Protein AF-A0A4Q2XL03-F1 (afdb_monomer)

Radius of gyration: 16.53 Å; Cα contacts (8 Å, |Δi|>4): 207; chains: 1; bounding box: 40×56×37 Å

pLDDT: mean 77.63, std 18.79, range [35.44, 95.06]

Secondary structure (DSSP, 8-state):
-PPP---------------SS-EEEEEPPPEE-TTS-EEEEEEEEETTEEEEEEEEEE-TT--EEEEEE-SPPTT--EEEEEEETTEEEEEEE-TTS-EEEEEEEEGGGPEE---

Foldseek 3Di:
DDDDPDPPPDPPQPFDDDPDQDWGWGKDDWDAAPQRKIKIKIWIDHPPFGQWIKIWIQHPVRFIWIDIDPDDDPQFDDWDWDHDHQWIWIWTAHPVRDTDDIDTGGNVNTHGDGD

Solvent-accessible surface area (backbone atoms only — not comparable to full-atom values): 7106 Å² tot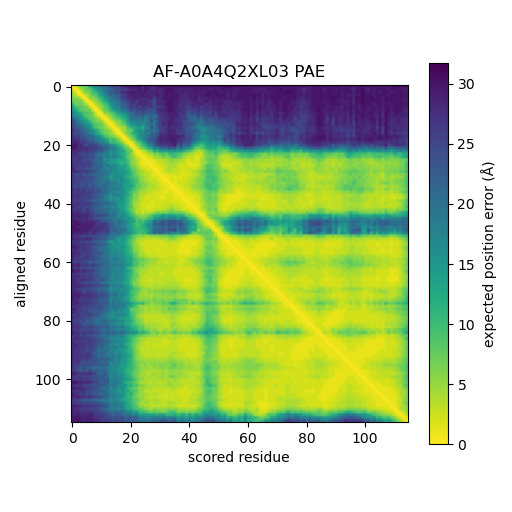al; per-residue (Å²): 138,86,79,83,83,77,81,77,79,75,80,82,81,83,74,85,83,66,89,74,77,64,64,43,78,46,74,50,83,70,47,73,31,86,82,58,26,40,36,38,39,37,37,35,40,41,90,88,50,71,82,41,39,38,40,34,38,26,45,80,89,64,54,45,24,37,35,76,53,73,88,72,66,87,72,59,69,43,72,52,78,46,65,52,80,66,24,39,38,40,37,32,15,30,85,87,70,47,79,76,49,76,47,79,46,46,55,87,69,38,47,76,47,81,135

Sequence (115 aa):
MKIPFHRLVVPSFVGLMLTGCSVTWVKHPESTARDGSRISVTTFDWLHGRDSLVIERYDKAGNRSVYPVEDLPDGFHGLTTETAGNSVILRLFDADQRRIDQRNIPFSSFVAKGR

Structure (mmCIF, N/CA/C/O backbone):
data_AF-A0A4Q2XL03-F1
#
_entry.id   AF-A0A4Q2XL03-F1
#
loop_
_atom_site.group_PDB
_atom_site.id
_atom_site.type_symbol
_atom_site.label_atom_id
_atom_site.label_alt_id
_atom_site.label_comp_id
_atom_site.label_asym_id
_atom_site.label_entity_id
_atom_site.label_seq_id
_atom_site.pdbx_PDB_ins_code
_atom_site.Cartn_x
_atom_site.Cartn_y
_atom_site.Cartn_z
_atom_site.occupancy
_atom_site.B_iso_or_equiv
_atom_site.auth_seq_id
_atom_site.auth_comp_id
_atom_site.auth_asym_id
_atom_site.auth_atom_id
_atom_site.pdbx_PDB_model_num
ATOM 1 N N . MET A 1 1 ? 8.767 47.459 -2.524 1.00 35.44 1 MET A N 1
ATOM 2 C CA . MET A 1 1 ? 9.640 46.375 -3.023 1.00 35.44 1 MET A CA 1
ATOM 3 C C . MET A 1 1 ? 9.148 45.075 -2.391 1.00 35.44 1 MET A C 1
ATOM 5 O O . MET A 1 1 ? 9.221 44.949 -1.178 1.00 35.44 1 MET A O 1
ATOM 9 N N . LYS A 1 2 ? 8.482 44.201 -3.159 1.00 35.69 2 LYS A N 1
ATOM 10 C CA . LYS A 1 2 ? 7.862 42.961 -2.656 1.00 35.69 2 LYS A CA 1
ATOM 11 C C . LYS A 1 2 ? 8.842 41.808 -2.873 1.00 35.69 2 LYS A C 1
ATOM 13 O O . LYS A 1 2 ? 9.184 41.527 -4.014 1.00 35.69 2 LYS A O 1
ATOM 18 N N . ILE A 1 3 ? 9.286 41.173 -1.793 1.00 43.19 3 ILE A N 1
ATOM 19 C CA . ILE A 1 3 ? 10.102 39.955 -1.833 1.00 43.19 3 ILE A CA 1
ATOM 20 C C . ILE A 1 3 ? 9.119 38.775 -1.861 1.00 43.19 3 ILE A C 1
ATOM 22 O O . ILE A 1 3 ? 8.347 38.633 -0.909 1.00 43.19 3 ILE A O 1
ATOM 26 N N . PRO A 1 4 ? 9.064 37.955 -2.923 1.00 49.50 4 PRO A N 1
ATOM 27 C CA . PRO A 1 4 ? 8.240 36.759 -2.901 1.00 49.50 4 PRO A CA 1
ATOM 28 C C . PRO A 1 4 ? 8.897 35.707 -1.999 1.00 49.50 4 PRO A C 1
ATOM 30 O O . PRO A 1 4 ? 9.994 35.223 -2.267 1.00 49.50 4 PRO A O 1
ATOM 33 N N . PHE A 1 5 ? 8.203 35.350 -0.918 1.00 43.03 5 PHE A N 1
ATOM 34 C CA . PHE A 1 5 ? 8.494 34.168 -0.112 1.00 43.03 5 PHE A CA 1
ATOM 35 C C . PHE A 1 5 ? 8.248 32.919 -0.971 1.00 43.03 5 PHE A C 1
ATOM 37 O O . PHE A 1 5 ? 7.128 32.414 -1.060 1.00 43.03 5 PHE A O 1
ATOM 44 N N . HIS A 1 6 ? 9.292 32.407 -1.619 1.00 41.69 6 HIS A N 1
ATOM 45 C CA . HIS A 1 6 ? 9.273 31.048 -2.139 1.00 41.69 6 HIS A CA 1
ATOM 46 C C . HIS A 1 6 ? 9.421 30.080 -0.964 1.00 41.69 6 HIS A C 1
ATOM 48 O O . HIS A 1 6 ? 10.503 29.881 -0.418 1.00 41.69 6 HIS A O 1
ATOM 54 N N . ARG A 1 7 ? 8.294 29.487 -0.558 1.00 41.66 7 ARG A N 1
ATOM 55 C CA . ARG A 1 7 ? 8.265 28.286 0.278 1.00 41.66 7 ARG A CA 1
ATOM 56 C C . ARG A 1 7 ? 8.858 27.129 -0.529 1.00 41.66 7 ARG A C 1
ATOM 58 O O . ARG A 1 7 ? 8.139 26.417 -1.220 1.00 41.66 7 ARG A O 1
ATOM 65 N N . LEU A 1 8 ? 10.175 26.967 -0.444 1.00 41.50 8 LEU A N 1
ATOM 66 C CA . LEU A 1 8 ? 10.860 25.720 -0.765 1.00 41.50 8 LEU A CA 1
ATOM 67 C C . LEU A 1 8 ? 10.439 24.685 0.283 1.00 41.50 8 LEU A C 1
ATOM 69 O O . LEU A 1 8 ? 11.022 24.588 1.360 1.00 41.50 8 LEU A O 1
ATOM 73 N N . VAL A 1 9 ? 9.370 23.947 -0.011 1.00 43.19 9 VAL A N 1
ATOM 74 C CA . VAL A 1 9 ? 9.063 22.700 0.689 1.00 43.19 9 VAL A CA 1
ATOM 75 C C . VAL A 1 9 ? 10.072 21.682 0.175 1.00 43.19 9 VAL A C 1
ATOM 77 O O . VAL A 1 9 ? 9.874 21.072 -0.869 1.00 43.19 9 VAL A O 1
ATOM 80 N N . VAL A 1 10 ? 11.201 21.572 0.867 1.00 44.75 10 VAL A N 1
ATOM 81 C CA . VAL A 1 10 ? 12.148 20.471 0.686 1.00 44.75 10 VAL A CA 1
ATOM 82 C C . VAL A 1 10 ? 11.504 19.238 1.328 1.00 44.75 10 VAL A C 1
ATOM 84 O O . VAL A 1 10 ? 11.297 19.255 2.543 1.00 44.75 10 VAL A O 1
ATOM 87 N N . PRO A 1 11 ? 11.145 18.175 0.587 1.00 43.25 11 PRO A N 1
ATOM 88 C CA . PRO A 1 11 ? 10.836 16.911 1.228 1.00 43.25 11 PRO A CA 1
ATOM 89 C C . PRO A 1 11 ? 12.149 16.321 1.750 1.00 43.25 11 PRO A C 1
ATOM 91 O O . PRO A 1 11 ? 13.014 15.901 0.982 1.00 43.25 11 PRO A O 1
ATOM 94 N N . SER A 1 12 ? 12.310 16.328 3.072 1.00 44.47 12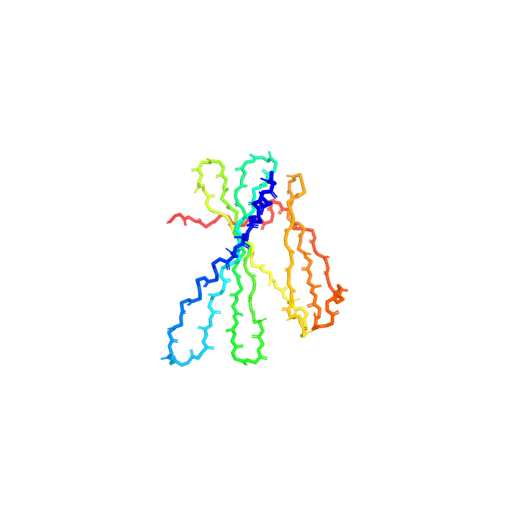 SER A N 1
ATOM 95 C CA . SER A 1 12 ? 13.399 15.644 3.764 1.00 44.47 12 SER A CA 1
ATOM 96 C C . SER A 1 12 ? 13.273 14.134 3.542 1.00 44.47 12 SER A C 1
ATOM 98 O O . SER A 1 12 ? 12.537 13.449 4.249 1.00 44.47 12 SER A O 1
ATOM 100 N N . PHE A 1 13 ? 13.984 13.616 2.542 1.00 45.62 13 PHE A N 1
ATOM 101 C CA . PHE A 1 13 ? 14.252 12.190 2.383 1.00 45.62 13 PHE A CA 1
ATOM 102 C C . PHE A 1 13 ? 15.160 11.741 3.536 1.00 45.62 13 PHE A C 1
ATOM 104 O O . PHE A 1 13 ? 16.365 11.981 3.517 1.00 45.62 13 PHE A O 1
ATOM 111 N N . VAL A 1 14 ? 14.594 11.103 4.561 1.00 49.22 14 VAL A N 1
ATOM 112 C CA . VAL A 1 14 ? 15.382 10.400 5.583 1.00 49.22 14 VAL A CA 1
ATOM 113 C C . VAL A 1 14 ? 15.515 8.947 5.136 1.00 49.22 14 VAL A C 1
ATOM 115 O O . VAL A 1 14 ? 14.715 8.091 5.500 1.00 49.22 14 VAL A O 1
ATOM 118 N N . GLY A 1 15 ? 16.504 8.689 4.280 1.00 48.97 15 GLY A N 1
ATOM 119 C CA . GLY A 1 15 ? 16.948 7.338 3.950 1.00 48.97 15 GLY A CA 1
ATOM 120 C C . GLY A 1 15 ? 17.967 6.874 4.985 1.00 48.97 15 GLY A C 1
ATOM 121 O O . GLY A 1 15 ? 19.061 7.429 5.065 1.00 48.97 15 GLY A O 1
ATOM 122 N N . LEU A 1 16 ? 17.615 5.880 5.799 1.00 48.22 16 LEU A N 1
ATOM 123 C CA . LEU A 1 16 ? 18.544 5.264 6.743 1.00 48.22 16 LEU A CA 1
ATOM 124 C C . LEU A 1 16 ? 19.418 4.261 5.970 1.00 48.22 16 LEU A C 1
ATOM 126 O O . LEU A 1 16 ? 18.984 3.148 5.688 1.00 48.22 16 LEU A O 1
ATOM 130 N N . MET A 1 17 ? 20.627 4.664 5.572 1.00 41.78 17 MET A N 1
ATOM 131 C CA . MET A 1 17 ? 21.564 3.774 4.878 1.00 41.78 17 MET A CA 1
ATOM 132 C C . MET A 1 17 ? 22.376 2.955 5.884 1.00 41.78 17 MET A C 1
ATOM 134 O O . MET A 1 17 ? 23.317 3.460 6.492 1.00 41.78 17 MET A O 1
ATOM 138 N N . LEU A 1 18 ? 22.027 1.677 6.040 1.00 49.53 18 LEU A N 1
ATOM 139 C CA . LEU A 1 18 ? 22.902 0.671 6.640 1.00 49.53 18 LEU A CA 1
ATOM 140 C C . LEU A 1 18 ? 23.607 -0.072 5.501 1.00 49.53 18 LEU A C 1
ATOM 142 O O . LEU A 1 18 ? 23.007 -0.861 4.776 1.00 49.53 18 LEU A O 1
ATOM 146 N N . THR A 1 19 ? 24.884 0.239 5.297 1.00 48.06 19 THR A N 1
ATOM 147 C CA . THR A 1 19 ? 25.728 -0.386 4.276 1.00 48.06 19 THR A CA 1
ATOM 148 C C . THR A 1 19 ? 26.176 -1.774 4.727 1.00 48.06 19 THR A C 1
ATOM 150 O O . THR A 1 19 ? 26.995 -1.895 5.637 1.00 48.06 19 THR A O 1
ATOM 153 N N . GLY A 1 20 ? 25.666 -2.807 4.058 1.00 48.28 20 GLY A N 1
ATOM 154 C CA . GLY A 1 20 ? 26.113 -4.195 4.186 1.00 48.28 20 GLY A CA 1
ATOM 155 C C . GLY A 1 20 ? 24.968 -5.163 3.896 1.00 48.28 20 GLY A C 1
ATOM 156 O O . GLY A 1 20 ? 24.195 -5.458 4.795 1.00 48.28 20 GLY A O 1
ATOM 157 N N . CYS A 1 21 ? 24.878 -5.646 2.648 1.00 53.47 21 CYS A N 1
ATOM 158 C CA . CYS A 1 21 ? 23.724 -6.337 2.038 1.00 53.47 21 CYS A CA 1
ATOM 159 C C . CYS A 1 21 ? 22.547 -5.376 1.792 1.00 53.47 21 CYS A C 1
ATOM 161 O O . CYS A 1 21 ? 21.687 -5.218 2.650 1.00 53.47 21 CYS A O 1
ATOM 163 N N . SER A 1 22 ? 22.546 -4.677 0.647 1.00 58.03 22 SER A N 1
ATOM 164 C CA . SER A 1 22 ? 21.692 -3.501 0.401 1.00 58.03 22 SER A CA 1
ATOM 165 C C . SER A 1 22 ? 20.217 -3.866 0.229 1.00 58.03 22 SER A C 1
ATOM 167 O O . SER A 1 22 ? 19.685 -4.002 -0.872 1.00 58.03 22 SER A O 1
ATOM 169 N N . VAL A 1 23 ? 19.575 -4.038 1.370 1.00 62.38 23 VAL A N 1
ATOM 170 C CA . VAL A 1 23 ? 18.142 -4.133 1.555 1.00 62.38 23 VAL A CA 1
ATOM 171 C C . VAL A 1 23 ? 17.713 -2.809 2.162 1.00 62.38 23 VAL A C 1
ATOM 173 O O . VAL A 1 23 ? 18.159 -2.462 3.257 1.00 62.38 23 VAL A O 1
ATOM 176 N N . THR A 1 24 ? 16.873 -2.055 1.458 1.00 72.12 24 THR A N 1
ATOM 177 C CA . THR A 1 24 ? 16.379 -0.773 1.968 1.00 72.12 24 THR A CA 1
ATOM 178 C C . THR A 1 24 ? 14.873 -0.830 2.129 1.00 72.12 24 THR A C 1
ATOM 180 O O . THR A 1 24 ? 14.134 -1.045 1.172 1.00 72.12 24 THR A O 1
ATOM 183 N N . TRP A 1 25 ? 14.414 -0.602 3.355 1.00 75.19 25 TRP A N 1
ATOM 184 C CA . TRP A 1 25 ? 13.012 -0.314 3.620 1.00 75.19 25 TRP A CA 1
ATOM 185 C C . TRP A 1 25 ? 12.787 1.181 3.425 1.00 75.19 25 TRP A C 1
ATOM 187 O O . TRP A 1 25 ? 13.381 2.000 4.128 1.00 75.19 25 TRP A O 1
ATOM 197 N N . VAL A 1 26 ? 11.930 1.543 2.475 1.00 81.00 26 VAL A N 1
ATOM 198 C CA . VAL A 1 26 ? 11.570 2.935 2.202 1.00 81.00 26 VAL A CA 1
ATOM 199 C C . VAL A 1 26 ? 10.151 3.171 2.696 1.00 81.00 26 VAL A C 1
ATOM 201 O O . VAL A 1 26 ? 9.193 2.606 2.168 1.00 81.00 26 VAL A O 1
ATOM 204 N N . LYS A 1 27 ? 10.010 4.017 3.720 1.00 83.75 27 LYS A N 1
ATOM 205 C CA . LYS A 1 27 ? 8.706 4.487 4.191 1.00 83.75 27 LYS A CA 1
ATOM 206 C C . LYS A 1 27 ? 8.327 5.756 3.433 1.00 83.75 27 LYS A C 1
ATOM 208 O O . LYS A 1 27 ? 9.038 6.758 3.489 1.00 83.75 27 LYS A O 1
ATOM 213 N N . HIS A 1 28 ? 7.201 5.708 2.737 1.00 82.94 28 HIS A N 1
ATOM 214 C CA . HIS A 1 28 ? 6.658 6.837 1.985 1.00 82.94 28 HIS A CA 1
ATOM 215 C C . HIS A 1 28 ? 5.886 7.787 2.917 1.00 82.94 28 HIS A C 1
ATOM 217 O O . HIS A 1 28 ? 5.467 7.369 4.003 1.00 82.94 28 HIS A O 1
ATOM 223 N N . PRO A 1 29 ? 5.682 9.060 2.525 1.00 81.75 29 PRO A N 1
ATOM 224 C CA . PRO A 1 29 ? 4.901 10.009 3.310 1.00 81.75 29 PRO A CA 1
ATOM 225 C C . PRO A 1 29 ? 3.516 9.462 3.669 1.00 81.75 29 PRO A C 1
ATOM 227 O O . PRO A 1 29 ? 2.818 8.894 2.828 1.00 81.75 29 PRO A O 1
ATOM 230 N N . GLU A 1 30 ? 3.120 9.645 4.927 1.00 88.06 30 GLU A N 1
ATOM 231 C CA . GLU A 1 30 ? 1.803 9.218 5.394 1.00 88.06 30 GLU A CA 1
ATOM 232 C C . GLU A 1 30 ? 0.702 10.077 4.756 1.00 88.06 30 GLU A C 1
ATOM 234 O O . GLU A 1 30 ? 0.865 11.282 4.553 1.00 88.06 30 GLU A O 1
ATOM 239 N N . SER A 1 31 ? -0.446 9.463 4.483 1.00 87.31 31 SER A N 1
ATOM 240 C CA . SER A 1 31 ? -1.661 10.168 4.068 1.00 87.31 31 SER A CA 1
ATOM 241 C C . SER A 1 31 ? -2.781 9.945 5.078 1.00 87.31 31 SER A C 1
ATOM 243 O O . SER A 1 31 ? -2.827 8.923 5.762 1.00 87.31 31 SER A O 1
ATOM 245 N N . THR A 1 32 ? -3.696 10.905 5.191 1.00 89.06 32 THR A N 1
ATOM 246 C CA . THR A 1 32 ? -4.841 10.815 6.106 1.00 89.06 32 THR A CA 1
ATOM 247 C C . THR A 1 32 ? -6.108 10.558 5.302 1.00 89.06 32 THR A C 1
ATOM 249 O O . THR A 1 32 ? -6.422 11.297 4.370 1.00 89.06 32 THR A O 1
ATOM 252 N N . ALA A 1 33 ? -6.839 9.504 5.649 1.00 87.12 33 ALA A N 1
ATOM 253 C CA . ALA A 1 33 ? -8.133 9.187 5.063 1.00 87.12 33 ALA A CA 1
ATOM 254 C C . ALA A 1 33 ? -9.247 10.089 5.615 1.00 87.12 33 ALA A C 1
ATOM 256 O O . ALA A 1 33 ? -9.124 10.692 6.683 1.00 87.12 33 ALA A O 1
ATOM 257 N N . ARG A 1 34 ? -10.383 10.149 4.907 1.00 84.88 34 ARG A N 1
ATOM 258 C CA . ARG A 1 34 ? -11.557 10.944 5.327 1.00 84.88 34 ARG A CA 1
ATOM 259 C C . ARG A 1 34 ? -12.117 10.523 6.684 1.00 84.88 34 ARG A C 1
ATOM 261 O O . ARG A 1 34 ? -12.662 11.350 7.407 1.00 84.88 34 ARG A O 1
ATOM 268 N N . ASP A 1 35 ? -11.976 9.249 7.035 1.00 83.88 35 ASP A N 1
ATOM 269 C CA . ASP A 1 35 ? -12.386 8.711 8.331 1.00 83.88 35 ASP A CA 1
ATOM 270 C C . ASP A 1 35 ? -11.415 9.072 9.470 1.00 83.88 35 ASP A C 1
ATOM 272 O O . ASP A 1 35 ? -11.690 8.731 10.620 1.00 83.88 35 ASP A O 1
ATOM 276 N N . GLY A 1 36 ? -10.317 9.780 9.178 1.00 85.94 36 GLY A N 1
ATOM 277 C CA . GLY A 1 36 ? -9.256 10.167 10.107 1.00 85.94 36 GLY A CA 1
ATOM 278 C C . GLY A 1 36 ? -8.208 9.083 10.365 1.00 85.94 36 GLY A C 1
ATOM 279 O O . GLY A 1 36 ? -7.348 9.283 11.220 1.00 85.94 36 GLY A O 1
ATOM 280 N N . SER A 1 37 ? -8.264 7.947 9.663 1.00 88.38 37 SER A N 1
ATOM 281 C CA . SER A 1 37 ? -7.196 6.947 9.711 1.00 88.38 37 SER A CA 1
ATOM 282 C C . SER A 1 37 ? -5.944 7.435 8.977 1.00 88.38 37 SER A C 1
ATOM 284 O O . SER A 1 37 ? -6.030 8.188 8.005 1.00 88.38 37 SER A O 1
ATOM 286 N N . ARG A 1 38 ? -4.767 7.021 9.452 1.00 92.44 38 ARG A N 1
ATOM 287 C CA . ARG A 1 38 ? -3.481 7.300 8.799 1.00 92.44 38 ARG A CA 1
ATOM 288 C C . ARG A 1 38 ? -3.055 6.095 7.980 1.00 92.44 38 ARG A C 1
ATOM 290 O O . ARG A 1 38 ? -3.080 4.974 8.484 1.00 92.44 38 ARG A O 1
ATOM 297 N N . ILE A 1 39 ? -2.641 6.337 6.746 1.00 91.88 39 ILE A N 1
ATOM 298 C CA . ILE A 1 39 ? -2.129 5.336 5.820 1.00 91.88 39 ILE A CA 1
ATOM 299 C C . ILE A 1 39 ? -0.628 5.552 5.656 1.00 91.88 39 ILE A C 1
ATOM 301 O O . ILE A 1 39 ? -0.184 6.640 5.296 1.00 91.88 39 ILE A O 1
ATOM 305 N N . SER A 1 40 ? 0.138 4.502 5.919 1.00 91.88 40 SER A N 1
ATOM 306 C CA . SER A 1 40 ? 1.587 4.424 5.750 1.00 91.88 40 SER A CA 1
ATOM 307 C C . SER A 1 40 ? 1.878 3.385 4.674 1.00 91.88 40 SER A C 1
ATOM 309 O O . SER A 1 40 ? 1.252 2.329 4.650 1.00 91.88 40 SER A O 1
ATOM 311 N N . VAL A 1 41 ? 2.799 3.679 3.762 1.00 89.12 41 VAL A N 1
ATOM 312 C CA . VAL A 1 41 ? 3.233 2.722 2.738 1.00 89.12 41 VAL A CA 1
ATOM 313 C C . VAL A 1 41 ? 4.711 2.481 2.936 1.00 89.12 41 VAL A C 1
ATOM 315 O O . VAL A 1 41 ? 5.490 3.432 3.006 1.00 89.12 41 VAL A O 1
ATOM 318 N N . THR A 1 42 ? 5.094 1.214 2.999 1.00 87.88 42 THR A N 1
ATOM 319 C CA . THR A 1 42 ? 6.493 0.813 3.079 1.00 87.88 42 THR A CA 1
ATOM 320 C C . THR A 1 42 ? 6.812 -0.074 1.886 1.00 87.88 42 THR A C 1
ATOM 322 O O . THR A 1 42 ? 6.126 -1.071 1.660 1.00 87.88 42 THR A O 1
ATOM 325 N N . THR A 1 43 ? 7.838 0.287 1.119 1.00 83.75 43 THR A N 1
ATOM 326 C CA . THR A 1 43 ? 8.397 -0.569 0.068 1.00 83.75 43 THR A CA 1
ATOM 327 C C . THR A 1 43 ? 9.691 -1.212 0.531 1.00 83.75 43 THR A C 1
ATOM 329 O O . THR A 1 43 ? 10.451 -0.631 1.309 1.00 83.75 43 THR A O 1
ATOM 332 N N . PHE A 1 44 ? 9.919 -2.426 0.052 1.00 77.25 44 PHE A N 1
ATOM 333 C CA . PHE A 1 44 ? 11.154 -3.167 0.211 1.00 77.25 44 PHE A CA 1
ATOM 334 C C . PHE A 1 44 ? 11.912 -3.142 -1.113 1.00 77.25 44 PHE A C 1
ATOM 336 O O . PHE A 1 44 ? 11.491 -3.770 -2.085 1.00 77.25 44 PHE A O 1
ATOM 343 N N . ASP A 1 45 ? 13.020 -2.409 -1.139 1.00 67.62 45 ASP A N 1
ATOM 344 C CA . ASP A 1 45 ? 13.892 -2.310 -2.301 1.00 67.62 45 ASP A CA 1
ATOM 345 C C . ASP A 1 45 ? 15.106 -3.228 -2.049 1.00 67.62 45 ASP A C 1
ATOM 347 O O . ASP A 1 45 ? 16.012 -2.881 -1.278 1.00 67.62 45 ASP A O 1
ATOM 351 N N . TRP A 1 46 ? 15.120 -4.419 -2.662 1.00 54.47 46 TRP A N 1
ATOM 352 C CA . TRP A 1 46 ? 16.338 -5.226 -2.790 1.00 54.47 46 TRP A CA 1
ATOM 353 C C . TRP A 1 46 ? 17.033 -4.824 -4.096 1.00 54.47 46 TRP A C 1
ATOM 355 O O . TRP A 1 46 ? 16.377 -4.459 -5.066 1.00 54.47 46 TRP A O 1
ATOM 365 N N . LEU A 1 47 ? 18.367 -4.846 -4.114 1.00 45.34 47 LEU A N 1
ATOM 366 C CA . LEU A 1 47 ? 19.286 -4.315 -5.142 1.00 45.34 47 LEU A CA 1
ATOM 367 C C . LEU A 1 47 ? 18.907 -4.464 -6.640 1.00 45.34 47 LEU A C 1
ATOM 369 O O . LEU A 1 47 ? 19.489 -3.751 -7.456 1.00 45.34 47 LEU A O 1
ATOM 373 N N . HIS A 1 48 ? 17.978 -5.348 -7.022 1.00 47.03 48 HIS A N 1
ATOM 374 C CA . HIS A 1 48 ? 17.596 -5.626 -8.414 1.00 47.03 48 HIS A CA 1
ATOM 375 C C . HIS A 1 48 ? 16.082 -5.724 -8.684 1.00 47.03 48 HIS A C 1
ATOM 377 O O . HIS A 1 48 ? 15.694 -6.035 -9.808 1.00 47.03 48 HIS A O 1
ATOM 383 N N . GLY A 1 49 ? 15.224 -5.431 -7.705 1.00 52.22 49 GLY A N 1
ATOM 384 C CA . GLY A 1 49 ? 13.773 -5.561 -7.843 1.00 52.22 49 GLY A CA 1
ATOM 385 C C . GLY A 1 49 ? 13.059 -5.162 -6.557 1.00 52.22 49 GLY A C 1
ATOM 386 O O . GLY A 1 49 ? 13.553 -5.387 -5.452 1.00 52.22 49 GLY A O 1
ATOM 387 N N . ARG A 1 50 ? 11.913 -4.492 -6.684 1.00 61.19 50 ARG A N 1
ATOM 388 C CA . ARG A 1 50 ? 11.071 -4.180 -5.529 1.00 61.19 50 ARG A CA 1
ATOM 389 C C . ARG A 1 50 ? 10.207 -5.389 -5.204 1.00 61.19 50 ARG A C 1
ATOM 391 O O . ARG A 1 50 ? 9.152 -5.571 -5.803 1.00 61.19 50 ARG A O 1
ATOM 398 N N . ASP A 1 51 ? 10.650 -6.188 -4.246 1.00 66.00 51 ASP A N 1
ATOM 399 C CA . ASP A 1 51 ? 10.038 -7.495 -3.987 1.00 66.00 51 ASP A CA 1
ATOM 400 C C . ASP A 1 51 ? 8.824 -7.436 -3.053 1.00 66.00 51 ASP A C 1
ATOM 402 O O . ASP A 1 51 ? 8.076 -8.405 -2.938 1.00 66.00 51 ASP A O 1
ATOM 406 N N . SER A 1 52 ? 8.603 -6.320 -2.350 1.00 78.38 52 SER A N 1
ATOM 407 C CA . SER A 1 52 ? 7.451 -6.208 -1.455 1.00 78.38 52 SER A CA 1
ATOM 408 C C . SER A 1 52 ? 6.975 -4.774 -1.259 1.00 78.38 52 SER A C 1
ATOM 410 O O . SER A 1 52 ? 7.761 -3.831 -1.147 1.00 78.38 52 SER A O 1
ATOM 412 N N . LEU A 1 53 ? 5.657 -4.614 -1.172 1.00 88.38 53 LEU A N 1
ATOM 413 C CA . LEU A 1 53 ? 4.983 -3.369 -0.833 1.00 88.38 53 LEU A CA 1
ATOM 414 C C . LEU A 1 53 ? 3.937 -3.686 0.228 1.00 88.38 53 LEU A C 1
ATOM 416 O O . LEU A 1 53 ? 3.092 -4.558 0.046 1.00 88.38 53 LEU A O 1
ATOM 420 N N . VAL A 1 54 ? 3.983 -2.970 1.345 1.00 91.31 54 VAL A N 1
ATOM 421 C CA . VAL A 1 54 ? 3.030 -3.134 2.443 1.00 91.31 54 VAL A CA 1
ATOM 422 C C . VAL A 1 54 ? 2.337 -1.808 2.694 1.00 91.31 54 VAL A C 1
ATOM 424 O O . VAL A 1 54 ? 2.985 -0.773 2.861 1.00 91.31 54 VAL A O 1
ATOM 427 N N . ILE A 1 55 ? 1.008 -1.846 2.750 1.00 93.06 55 ILE A N 1
ATOM 428 C CA . ILE A 1 55 ? 0.184 -0.711 3.154 1.00 93.06 55 ILE A CA 1
ATOM 429 C C . ILE A 1 55 ? -0.274 -0.950 4.586 1.00 93.06 55 ILE A C 1
ATOM 431 O O . ILE A 1 55 ? -0.874 -1.970 4.911 1.00 93.06 55 ILE A O 1
ATOM 435 N N . GLU A 1 56 ? -0.005 0.005 5.456 1.00 94.06 56 GLU A N 1
ATOM 436 C CA . GLU A 1 56 ? -0.418 -0.007 6.848 1.00 94.06 56 GLU A CA 1
ATOM 437 C C . GLU A 1 56 ? -1.490 1.053 7.060 1.00 94.06 56 GLU A C 1
ATOM 439 O O . GLU A 1 56 ? -1.364 2.189 6.604 1.00 94.06 56 GLU A O 1
ATOM 444 N N . ARG A 1 57 ? -2.536 0.695 7.796 1.00 93.38 57 ARG A N 1
ATOM 445 C CA . ARG A 1 57 ? -3.583 1.608 8.236 1.00 93.38 57 ARG A CA 1
ATOM 446 C C . ARG A 1 57 ? -3.607 1.652 9.755 1.00 93.38 57 ARG A C 1
ATOM 448 O O . ARG A 1 57 ? -3.754 0.617 10.408 1.00 93.38 57 ARG A O 1
ATOM 455 N N . TYR A 1 58 ? -3.525 2.860 10.292 1.00 92.69 58 TYR A N 1
ATOM 456 C CA . TYR A 1 58 ? -3.726 3.169 11.700 1.00 92.69 58 TYR A CA 1
ATOM 457 C C . TYR A 1 58 ? -5.087 3.834 11.855 1.00 92.69 58 TYR A C 1
ATOM 459 O O . TYR A 1 58 ? -5.308 4.918 11.311 1.00 92.69 58 TYR A O 1
ATOM 467 N N . ASP A 1 59 ? -6.012 3.194 12.566 1.00 89.88 59 ASP A N 1
ATOM 468 C CA . ASP A 1 59 ? -7.308 3.811 12.847 1.00 89.88 59 ASP A CA 1
ATOM 469 C C . ASP A 1 59 ? -7.179 5.004 13.821 1.00 89.88 59 ASP A C 1
ATOM 471 O O . ASP A 1 59 ? -6.098 5.317 14.329 1.00 89.88 59 ASP A O 1
ATOM 475 N N . LYS A 1 60 ? -8.296 5.684 14.104 1.00 88.12 60 LYS A N 1
ATOM 476 C CA . LYS A 1 60 ? -8.342 6.814 15.050 1.00 88.12 60 LYS A CA 1
ATOM 477 C C . LYS A 1 60 ? -7.907 6.451 16.475 1.00 88.12 60 LYS A C 1
ATOM 479 O O . LYS A 1 60 ? -7.443 7.327 17.197 1.00 88.12 60 LYS A O 1
ATOM 484 N N . ALA A 1 61 ? -8.066 5.193 16.882 1.00 89.38 61 ALA A N 1
ATOM 485 C CA . ALA A 1 61 ? -7.619 4.693 18.180 1.00 89.38 61 ALA A CA 1
ATOM 486 C C . ALA A 1 61 ? -6.130 4.281 18.166 1.00 89.38 61 ALA A C 1
ATOM 488 O O . ALA A 1 61 ? -5.561 3.931 19.202 1.00 89.38 61 ALA A O 1
ATOM 489 N N . GLY A 1 62 ? -5.479 4.343 17.001 1.00 89.06 62 GLY A N 1
ATOM 490 C CA . GLY A 1 62 ? -4.094 3.944 16.798 1.00 89.06 62 GLY A CA 1
ATOM 491 C C . GLY A 1 62 ? -3.905 2.433 16.662 1.00 89.06 62 GLY A C 1
ATOM 492 O O . GLY A 1 62 ? -2.781 1.960 16.840 1.00 89.06 62 GLY A O 1
ATOM 493 N N . ASN A 1 63 ? -4.961 1.667 16.374 1.00 90.81 63 ASN A N 1
ATOM 494 C CA . ASN A 1 63 ? -4.833 0.245 16.067 1.00 90.81 63 ASN A CA 1
ATOM 495 C C . ASN A 1 63 ? -4.257 0.075 14.664 1.00 90.81 63 ASN A C 1
ATOM 497 O O . ASN A 1 63 ? -4.718 0.708 13.710 1.00 90.81 63 ASN A O 1
ATOM 501 N N . ARG A 1 64 ? -3.253 -0.796 14.546 1.00 92.62 64 ARG A N 1
ATOM 502 C CA . ARG A 1 64 ? -2.562 -1.079 13.291 1.00 92.62 64 ARG A CA 1
ATOM 503 C C . ARG A 1 64 ? -3.221 -2.246 12.563 1.00 92.62 64 ARG A C 1
ATOM 505 O O . ARG A 1 64 ? -3.507 -3.298 13.128 1.00 92.62 64 ARG A O 1
ATOM 512 N N . SER A 1 65 ? -3.400 -2.066 11.268 1.00 93.62 65 SER A N 1
ATOM 513 C CA . SER A 1 65 ? -3.846 -3.094 10.335 1.00 93.62 65 SER A CA 1
ATOM 514 C C . SER A 1 65 ? -2.991 -3.015 9.076 1.00 93.62 65 SER A C 1
ATOM 516 O O . SER A 1 65 ? -2.496 -1.939 8.741 1.00 93.62 65 SER A O 1
ATOM 518 N N . VAL A 1 66 ? -2.743 -4.144 8.420 1.00 94.38 66 VAL A N 1
ATOM 519 C CA . VAL A 1 66 ? -1.793 -4.227 7.304 1.00 94.38 66 VAL A CA 1
ATOM 520 C C . VAL A 1 66 ? -2.401 -4.934 6.107 1.00 94.38 66 VAL A C 1
ATOM 522 O O . VAL A 1 66 ? -3.216 -5.843 6.256 1.00 94.38 66 VAL A O 1
ATOM 525 N N . TYR A 1 67 ? -1.950 -4.536 4.929 1.00 93.56 67 TYR A N 1
ATOM 526 C CA . TYR A 1 67 ? -2.248 -5.179 3.667 1.00 93.56 67 TYR A CA 1
ATOM 527 C C . TYR A 1 67 ? -0.940 -5.352 2.879 1.00 93.56 67 TYR A C 1
ATOM 529 O O . TYR A 1 67 ? -0.405 -4.361 2.368 1.00 93.56 67 TYR A O 1
ATOM 537 N N . PRO A 1 68 ? -0.371 -6.571 2.827 1.00 91.38 68 PRO A N 1
ATOM 538 C CA . PRO A 1 68 ? 0.714 -6.871 1.905 1.00 91.38 68 PRO A CA 1
ATOM 539 C C . PRO A 1 68 ? 0.162 -6.874 0.477 1.00 91.38 68 PRO A C 1
ATOM 541 O O . PRO A 1 68 ? -0.881 -7.467 0.207 1.00 91.38 68 PRO A O 1
ATOM 544 N N . VAL A 1 69 ? 0.838 -6.179 -0.432 1.00 90.31 69 VAL A N 1
ATOM 545 C CA . VAL A 1 69 ? 0.487 -6.175 -1.851 1.00 90.31 69 VAL A CA 1
ATOM 546 C C . VAL A 1 69 ? 1.292 -7.266 -2.532 1.00 90.31 69 VAL A C 1
ATOM 548 O O . VAL A 1 69 ? 2.505 -7.151 -2.692 1.00 90.31 69 VAL A O 1
ATOM 551 N N . GLU A 1 70 ? 0.593 -8.333 -2.888 1.00 86.12 70 GLU A N 1
ATOM 552 C CA . GLU A 1 70 ? 1.135 -9.488 -3.603 1.00 86.12 70 GLU A CA 1
ATOM 553 C C . GLU A 1 70 ? 1.125 -9.232 -5.119 1.00 86.12 70 GLU A C 1
ATOM 555 O O . GLU A 1 70 ? 0.468 -8.299 -5.583 1.00 86.12 70 GLU A O 1
ATOM 560 N N . ASP A 1 71 ? 1.859 -10.027 -5.899 1.00 85.62 71 ASP A N 1
ATOM 561 C CA . 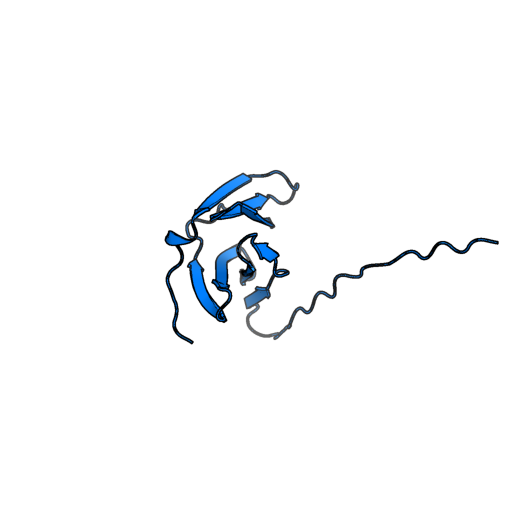ASP A 1 71 ? 1.877 -9.965 -7.371 1.00 85.62 71 ASP A CA 1
ATOM 562 C C . ASP A 1 71 ? 2.182 -8.568 -7.941 1.00 85.62 71 ASP A C 1
ATOM 564 O O . ASP A 1 71 ? 1.439 -8.034 -8.771 1.00 85.62 71 ASP A O 1
ATOM 568 N N . LEU A 1 72 ? 3.239 -7.915 -7.452 1.00 87.38 72 LEU A N 1
ATOM 569 C CA . LEU A 1 72 ? 3.664 -6.625 -7.996 1.00 87.38 72 LEU A CA 1
ATOM 570 C C . LEU A 1 72 ? 4.148 -6.804 -9.446 1.00 87.38 72 LEU A C 1
ATOM 572 O O . LEU A 1 72 ? 4.907 -7.732 -9.714 1.00 87.38 72 LEU A O 1
ATOM 576 N N . PRO A 1 73 ? 3.723 -5.939 -10.385 1.00 86.56 73 PRO A N 1
ATOM 577 C CA . PRO A 1 73 ? 4.150 -6.039 -11.772 1.00 86.56 73 PRO A CA 1
ATOM 578 C C . PRO A 1 73 ? 5.656 -5.803 -11.895 1.00 86.56 73 PRO A C 1
ATOM 580 O O . PRO A 1 73 ? 6.196 -4.859 -11.307 1.00 86.56 73 PRO A O 1
ATOM 583 N N . ASP A 1 74 ? 6.310 -6.624 -12.714 1.00 81.12 74 ASP A N 1
ATOM 584 C CA . ASP A 1 74 ? 7.721 -6.451 -13.046 1.00 81.12 74 ASP A CA 1
ATOM 585 C C . ASP A 1 74 ? 7.973 -5.048 -13.616 1.00 81.12 74 ASP A C 1
ATOM 587 O O . ASP A 1 74 ? 7.196 -4.520 -14.416 1.00 81.12 74 ASP A O 1
ATOM 591 N N . GLY A 1 75 ? 9.077 -4.427 -13.200 1.00 76.06 75 GLY A N 1
ATOM 592 C CA . GLY A 1 75 ? 9.479 -3.119 -13.717 1.00 76.06 75 GLY A CA 1
ATOM 593 C C . GLY A 1 75 ? 8.664 -1.931 -13.194 1.00 76.06 75 GLY A C 1
ATOM 594 O O . GLY A 1 75 ? 8.708 -0.861 -13.800 1.00 76.06 75 GLY A O 1
ATOM 595 N N . PHE A 1 76 ? 7.937 -2.053 -12.075 1.00 85.00 76 PHE A N 1
ATOM 596 C CA . PHE A 1 76 ? 7.409 -0.858 -11.411 1.00 85.00 76 PHE A CA 1
ATOM 597 C C . PHE A 1 76 ? 8.539 -0.046 -10.751 1.00 85.00 76 PHE A C 1
ATOM 599 O O . PHE A 1 76 ? 9.322 -0.548 -9.945 1.00 85.00 76 PHE A O 1
ATOM 606 N N . HIS A 1 77 ? 8.602 1.248 -11.059 1.00 83.94 77 HIS A N 1
ATOM 607 C CA . HIS A 1 77 ? 9.603 2.185 -10.534 1.00 83.94 7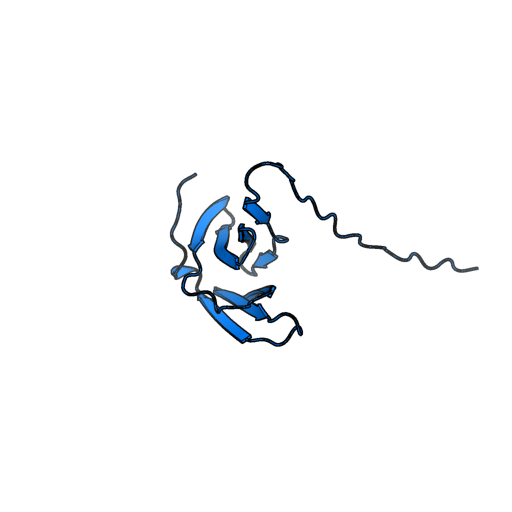7 HIS A CA 1
ATOM 608 C C . HIS A 1 77 ? 8.992 3.256 -9.629 1.00 83.94 77 HIS A C 1
ATOM 610 O O . HIS A 1 77 ? 9.665 3.792 -8.744 1.00 83.94 77 HIS A O 1
ATOM 616 N N . GLY A 1 78 ? 7.700 3.540 -9.782 1.00 84.56 78 GLY A N 1
ATOM 617 C CA . GLY A 1 78 ? 6.976 4.534 -8.997 1.00 84.56 78 GLY A CA 1
ATOM 618 C C . GLY A 1 78 ? 5.687 3.984 -8.404 1.00 84.56 78 GLY A C 1
ATOM 619 O O . GLY A 1 78 ? 5.129 2.999 -8.885 1.00 84.56 78 GLY A O 1
ATOM 620 N N . LEU A 1 79 ? 5.199 4.651 -7.361 1.00 90.12 79 LEU A N 1
ATOM 621 C CA . LEU A 1 79 ? 3.889 4.384 -6.782 1.00 90.12 79 LEU A CA 1
ATOM 622 C C . LEU A 1 79 ? 3.252 5.673 -6.268 1.00 90.12 79 LEU A C 1
ATOM 624 O O . LEU A 1 79 ? 3.948 6.602 -5.863 1.00 90.12 79 LEU A O 1
ATOM 628 N N . THR A 1 80 ? 1.924 5.701 -6.232 1.00 90.31 80 THR A N 1
ATOM 629 C CA . THR A 1 80 ? 1.157 6.671 -5.445 1.00 90.31 80 THR A CA 1
ATOM 630 C C . THR A 1 80 ? 0.023 5.965 -4.718 1.00 90.31 80 THR A C 1
ATOM 632 O O . THR A 1 80 ? -0.520 4.968 -5.201 1.00 90.31 80 THR A O 1
ATOM 635 N N . THR A 1 81 ? -0.347 6.489 -3.552 1.00 89.81 81 THR A N 1
ATOM 636 C CA . THR A 1 81 ? -1.518 6.040 -2.802 1.00 89.81 81 THR A CA 1
ATOM 637 C C . THR A 1 81 ? -2.454 7.201 -2.523 1.00 89.81 81 THR A C 1
ATOM 639 O O . THR A 1 81 ? -2.037 8.312 -2.202 1.00 89.81 81 THR A O 1
ATOM 642 N N . GLU A 1 82 ? -3.746 6.938 -2.669 1.00 90.06 82 GLU A N 1
ATOM 643 C CA . GLU A 1 82 ? -4.816 7.895 -2.421 1.00 90.06 82 GLU A CA 1
ATOM 644 C C . GLU A 1 82 ? -5.905 7.222 -1.590 1.00 90.06 82 GLU A C 1
ATOM 646 O O . GLU A 1 82 ? -6.251 6.065 -1.818 1.00 90.06 82 GLU A O 1
ATOM 651 N N . THR A 1 83 ? -6.465 7.937 -0.623 1.00 89.31 83 THR A N 1
ATOM 652 C CA . THR A 1 83 ? -7.556 7.424 0.208 1.00 89.31 83 THR A CA 1
ATOM 653 C C . THR A 1 83 ? -8.906 7.790 -0.406 1.00 89.31 83 THR A C 1
ATOM 655 O O . THR A 1 83 ? -9.194 8.957 -0.669 1.00 89.31 83 THR A O 1
ATOM 658 N N . ALA A 1 84 ? -9.768 6.795 -0.623 1.00 86.12 84 ALA A N 1
ATOM 659 C CA . ALA A 1 84 ? -11.060 6.965 -1.282 1.00 86.12 84 ALA A CA 1
ATOM 660 C C . ALA A 1 84 ? -12.188 6.357 -0.439 1.00 86.12 84 ALA A C 1
ATOM 662 O O . ALA A 1 84 ? -12.488 5.170 -0.516 1.00 86.12 84 ALA A O 1
ATOM 663 N N . GLY A 1 85 ? -12.837 7.184 0.386 1.00 85.44 85 GLY A N 1
ATOM 664 C CA . GLY A 1 85 ? -13.913 6.729 1.274 1.00 85.44 85 GLY A CA 1
ATOM 665 C C . GLY A 1 85 ? -13.410 5.691 2.281 1.00 85.44 85 GLY A C 1
ATOM 666 O O . GLY A 1 85 ? -12.792 6.070 3.272 1.00 85.44 85 GLY A O 1
ATOM 667 N N . ASN A 1 86 ? -13.654 4.409 1.988 1.00 89.44 86 ASN A N 1
ATOM 668 C CA . ASN A 1 86 ? -13.290 3.252 2.817 1.00 89.44 86 ASN A CA 1
ATOM 669 C C . ASN A 1 86 ? -12.257 2.331 2.139 1.00 89.44 86 ASN A C 1
ATOM 671 O O . ASN A 1 86 ? -12.227 1.124 2.395 1.00 89.44 86 ASN A O 1
ATOM 675 N N . SER A 1 87 ? -11.454 2.867 1.225 1.00 91.62 87 SER A N 1
ATOM 676 C CA . SER A 1 87 ? -10.416 2.116 0.529 1.00 91.62 87 SER A CA 1
ATOM 677 C C . SER A 1 87 ? -9.165 2.953 0.276 1.00 91.62 87 SER A C 1
ATOM 679 O O . SER A 1 87 ? -9.168 4.182 0.396 1.00 91.62 87 SER A O 1
ATOM 681 N N . VAL A 1 88 ? -8.076 2.268 -0.065 1.00 93.00 88 VAL A N 1
ATOM 682 C CA . VAL A 1 88 ? -6.851 2.867 -0.595 1.00 93.00 88 VAL A CA 1
ATOM 683 C C . VAL A 1 88 ? -6.766 2.535 -2.078 1.00 93.00 88 VAL A C 1
ATOM 685 O O . VAL A 1 88 ? -6.816 1.369 -2.465 1.00 93.00 88 VAL A O 1
ATOM 688 N N . ILE A 1 89 ? -6.615 3.555 -2.913 1.00 94.31 89 ILE A N 1
ATOM 689 C CA . ILE A 1 89 ? -6.274 3.397 -4.321 1.00 94.31 89 ILE A CA 1
ATOM 690 C C . ILE A 1 89 ? -4.751 3.413 -4.426 1.00 94.31 89 ILE A C 1
ATOM 692 O O . ILE A 1 89 ? -4.123 4.440 -4.171 1.00 94.31 89 ILE A O 1
ATOM 696 N N . LEU A 1 90 ? -4.165 2.282 -4.807 1.00 92.81 90 LEU A N 1
ATOM 697 C CA . LEU A 1 90 ? -2.750 2.156 -5.147 1.00 92.81 90 LEU A CA 1
ATOM 698 C C . LEU A 1 90 ? -2.597 2.281 -6.662 1.00 92.81 90 LEU A C 1
ATOM 700 O O . LEU A 1 90 ? -3.300 1.605 -7.412 1.00 92.81 90 LEU A O 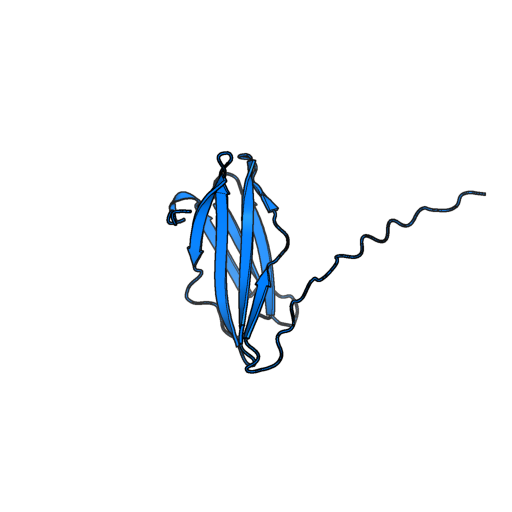1
ATOM 704 N N . ARG A 1 91 ? -1.670 3.120 -7.117 1.00 93.81 91 ARG A N 1
ATOM 705 C CA . ARG A 1 91 ? -1.284 3.231 -8.529 1.00 93.81 91 ARG A CA 1
ATOM 706 C C . ARG A 1 91 ? 0.205 2.975 -8.654 1.00 93.81 91 ARG A C 1
ATOM 708 O O . ARG A 1 91 ? 0.975 3.541 -7.882 1.00 93.81 91 ARG A O 1
ATOM 715 N N . LEU A 1 92 ? 0.590 2.155 -9.624 1.00 91.50 92 LEU A N 1
ATOM 716 C CA . LEU A 1 92 ? 1.981 1.813 -9.907 1.00 91.50 92 LEU A CA 1
ATOM 717 C C . LEU A 1 92 ? 2.388 2.376 -11.268 1.00 91.50 92 LEU A C 1
ATOM 719 O O . LEU A 1 92 ? 1.573 2.429 -12.196 1.00 91.50 92 LEU A O 1
ATOM 723 N N . PHE A 1 93 ? 3.643 2.802 -11.371 1.00 90.56 93 PHE A N 1
ATOM 724 C CA . PHE A 1 93 ? 4.190 3.481 -12.542 1.00 90.56 93 PHE A CA 1
ATOM 725 C C . PHE A 1 93 ? 5.501 2.839 -12.988 1.00 90.56 93 PHE A C 1
ATOM 727 O O . PHE A 1 93 ? 6.285 2.392 -12.147 1.00 90.56 93 PHE A O 1
ATOM 734 N N . ASP A 1 94 ? 5.746 2.831 -14.295 1.00 90.06 94 ASP A N 1
ATOM 735 C CA . ASP A 1 94 ? 7.037 2.455 -14.877 1.00 90.06 94 ASP A CA 1
ATOM 736 C C . ASP A 1 94 ? 8.082 3.586 -14.752 1.00 90.06 94 ASP A C 1
ATOM 738 O O . ASP A 1 94 ? 7.841 4.635 -14.140 1.00 90.06 94 ASP A O 1
ATOM 742 N N . ALA A 1 95 ? 9.274 3.363 -15.314 1.00 88.81 95 ALA A N 1
ATOM 743 C CA . ALA A 1 95 ? 10.353 4.353 -15.335 1.00 88.81 95 ALA A CA 1
ATOM 744 C C . ALA A 1 95 ? 9.973 5.638 -16.099 1.00 88.81 95 ALA A C 1
ATOM 746 O O . ALA A 1 95 ? 10.409 6.725 -15.718 1.00 88.81 95 ALA A O 1
ATOM 747 N N . ASP A 1 96 ? 9.108 5.526 -17.112 1.00 93.38 96 ASP A N 1
ATOM 748 C CA . ASP A 1 96 ? 8.617 6.630 -17.945 1.00 93.38 96 ASP A CA 1
ATOM 749 C C . ASP A 1 96 ? 7.421 7.373 -17.314 1.00 93.38 96 ASP A C 1
ATOM 751 O O . ASP A 1 96 ? 6.788 8.208 -17.966 1.00 93.38 96 ASP A O 1
ATOM 755 N N . GLN A 1 97 ? 7.090 7.087 -16.046 1.00 88.31 97 GLN A N 1
ATOM 756 C CA . GLN A 1 97 ? 5.940 7.642 -15.319 1.00 88.31 97 GLN A CA 1
ATOM 757 C C . GLN A 1 97 ? 4.575 7.291 -15.933 1.00 88.31 97 GLN A C 1
ATOM 759 O O . GLN A 1 97 ? 3.570 7.960 -15.671 1.00 88.31 97 GLN A O 1
ATOM 764 N N . ARG A 1 98 ? 4.489 6.222 -16.725 1.00 93.56 98 ARG A N 1
ATOM 765 C CA . ARG A 1 98 ? 3.212 5.712 -17.229 1.00 93.56 98 ARG A CA 1
ATOM 766 C C . ARG A 1 98 ? 2.611 4.773 -16.201 1.00 93.56 98 ARG A C 1
ATOM 768 O O . ARG A 1 98 ? 3.299 3.960 -15.590 1.00 93.56 98 ARG A O 1
ATOM 775 N N . ARG A 1 99 ? 1.298 4.883 -16.000 1.00 94.62 99 ARG A N 1
ATOM 776 C CA . ARG A 1 99 ? 0.573 4.000 -15.082 1.00 94.62 99 ARG A CA 1
ATOM 777 C C . ARG A 1 99 ? 0.485 2.600 -15.685 1.0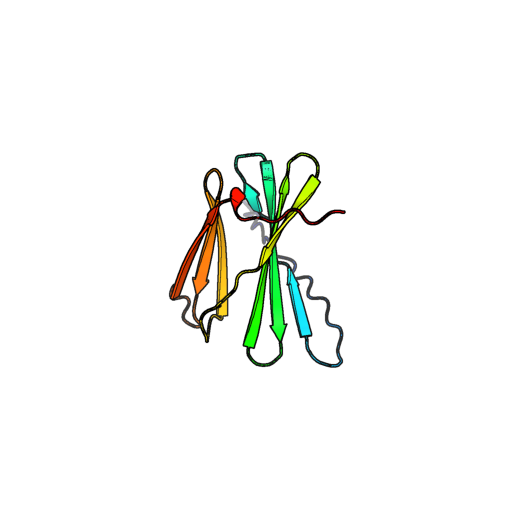0 94.62 99 ARG A C 1
ATOM 779 O O . ARG A 1 99 ? -0.119 2.444 -16.743 1.00 94.62 99 ARG A O 1
ATOM 786 N N . ILE A 1 100 ? 1.011 1.613 -14.968 1.00 93.44 100 ILE A N 1
ATOM 787 C CA . ILE A 1 100 ? 1.032 0.204 -15.387 1.00 93.44 100 ILE A CA 1
ATOM 788 C C . ILE A 1 100 ? 0.049 -0.673 -14.606 1.00 93.44 100 ILE A C 1
ATOM 790 O O . ILE A 1 100 ? -0.392 -1.691 -15.122 1.00 93.44 100 ILE A O 1
ATOM 794 N N . ASP A 1 101 ? -0.345 -0.261 -13.396 1.00 93.81 101 ASP A N 1
ATOM 795 C CA . ASP A 1 101 ? -1.343 -0.969 -12.585 1.00 93.81 101 ASP A CA 1
ATOM 796 C C . ASP A 1 101 ? -2.117 0.008 -11.679 1.00 93.81 101 ASP A C 1
ATOM 798 O O . ASP A 1 101 ? -1.623 1.083 -11.311 1.00 93.81 101 ASP A O 1
ATOM 802 N N . GLN A 1 102 ? -3.351 -0.353 -11.326 1.00 95.06 102 GLN A N 1
ATOM 803 C CA . GLN A 1 102 ? -4.174 0.354 -10.351 1.00 95.06 102 GLN A CA 1
ATOM 804 C C . GLN A 1 102 ? -5.054 -0.623 -9.573 1.00 95.06 102 GLN A C 1
ATOM 806 O O . GLN A 1 102 ? -5.905 -1.303 -10.144 1.00 95.06 102 GLN A O 1
ATOM 811 N N . ARG A 1 103 ? -4.942 -0.583 -8.244 1.00 94.38 103 ARG A N 1
ATOM 812 C CA . ARG A 1 103 ? -5.715 -1.432 -7.335 1.00 94.38 103 ARG A CA 1
ATOM 813 C C . ARG A 1 103 ? -6.545 -0.592 -6.390 1.00 94.38 103 ARG A C 1
ATOM 815 O O . ARG A 1 103 ? -6.083 0.425 -5.879 1.00 94.38 103 ARG A O 1
ATOM 822 N N . ASN A 1 104 ? -7.767 -1.043 -6.140 1.00 94.88 104 ASN A N 1
ATOM 823 C CA . ASN A 1 104 ? -8.625 -0.486 -5.108 1.00 94.88 104 ASN A CA 1
ATOM 824 C C . ASN A 1 104 ? -8.695 -1.480 -3.946 1.00 94.88 104 ASN A C 1
ATOM 826 O O . ASN A 1 104 ? -9.314 -2.533 -4.074 1.00 94.88 104 ASN A O 1
ATOM 830 N N . ILE A 1 105 ? -8.029 -1.158 -2.840 1.00 94.06 10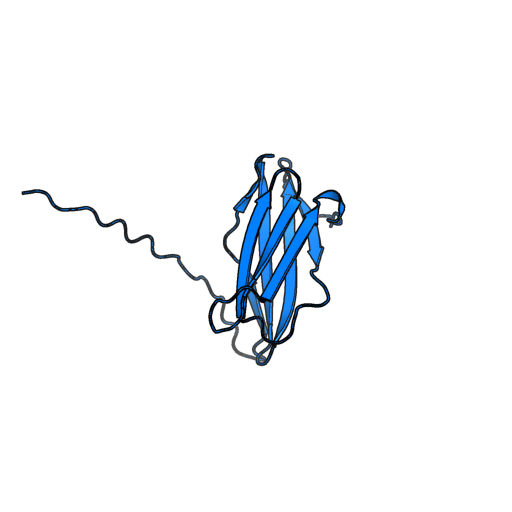5 ILE A N 1
ATOM 831 C CA . ILE A 1 105 ? -7.859 -2.046 -1.689 1.00 94.06 105 ILE A CA 1
ATOM 832 C C . ILE A 1 105 ? -8.817 -1.581 -0.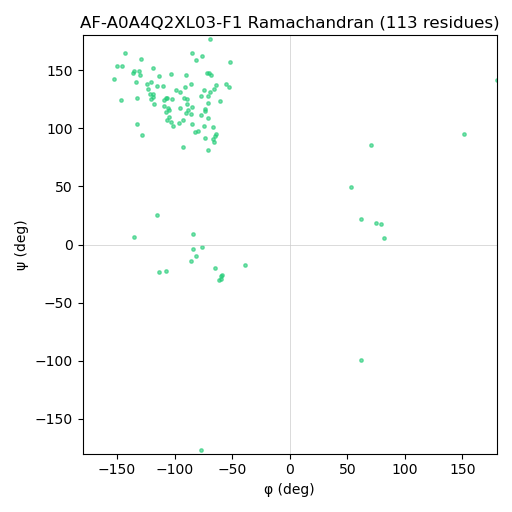587 1.00 94.06 105 ILE A C 1
ATOM 834 O O . ILE A 1 105 ? -8.573 -0.541 0.038 1.00 94.06 105 ILE A O 1
ATOM 838 N N . PRO A 1 106 ? -9.926 -2.293 -0.339 1.00 93.56 106 PRO A N 1
ATOM 839 C CA . PRO A 1 106 ? -10.882 -1.891 0.682 1.00 93.56 106 PRO A CA 1
ATOM 840 C C . PRO A 1 106 ? -10.290 -2.072 2.083 1.00 93.56 106 PRO A C 1
ATOM 842 O O . PRO A 1 106 ? -9.527 -3.003 2.336 1.00 93.56 106 PRO A O 1
ATOM 845 N N . PHE A 1 107 ? -10.674 -1.212 3.031 1.00 90.44 107 PHE A N 1
ATOM 846 C CA . PHE A 1 107 ? -10.194 -1.293 4.417 1.00 90.44 107 PHE A CA 1
ATOM 847 C C . PHE A 1 107 ? -10.525 -2.633 5.088 1.00 90.44 107 PHE A C 1
ATOM 849 O O . PHE A 1 107 ? -9.789 -3.070 5.966 1.00 90.44 107 PHE A O 1
ATOM 856 N N . SER A 1 108 ? -11.587 -3.313 4.651 1.00 91.06 108 SER A N 1
ATOM 857 C CA . SER A 1 108 ? -11.955 -4.653 5.123 1.00 91.06 108 SER A CA 1
ATOM 858 C C . SER A 1 108 ? -10.939 -5.740 4.764 1.00 91.06 108 SER A C 1
ATOM 860 O O . SER A 1 108 ? -10.945 -6.791 5.393 1.00 91.06 108 SER A O 1
ATOM 862 N N . SER A 1 109 ? -10.078 -5.512 3.768 1.00 93.25 109 SER A N 1
ATOM 863 C CA . SER A 1 109 ? -9.005 -6.444 3.400 1.00 93.25 109 SER A CA 1
ATOM 864 C C . SER A 1 109 ? -7.773 -6.317 4.297 1.00 93.25 109 SER A C 1
ATOM 866 O O . SER A 1 109 ? -6.876 -7.152 4.212 1.00 93.25 109 SER A O 1
ATOM 868 N N . PHE A 1 110 ? -7.701 -5.287 5.145 1.00 92.12 110 PHE A N 1
ATOM 869 C CA . PHE A 1 110 ? -6.573 -5.104 6.047 1.00 92.12 110 PHE A CA 1
ATOM 870 C C . PHE A 1 110 ? -6.695 -6.057 7.231 1.00 92.12 110 PHE A C 1
ATOM 872 O O . PHE A 1 110 ? -7.695 -6.076 7.948 1.00 92.12 110 PHE A O 1
ATOM 879 N N . VAL A 1 111 ? -5.631 -6.812 7.477 1.00 90.38 111 VAL A N 1
ATOM 880 C CA . VAL A 1 111 ? -5.560 -7.739 8.601 1.00 90.38 111 VAL A CA 1
ATOM 881 C C . VAL A 1 111 ? -5.003 -6.993 9.807 1.00 90.38 111 VAL A C 1
ATOM 883 O O . VAL A 1 111 ? -3.923 -6.399 9.740 1.00 90.38 111 VAL A O 1
ATOM 886 N N . ALA A 1 112 ? -5.730 -7.008 10.923 1.00 85.56 112 ALA A N 1
ATOM 887 C CA . ALA A 1 112 ? -5.239 -6.446 12.175 1.00 85.56 112 ALA A CA 1
ATOM 888 C C . ALA A 1 112 ? -3.960 -7.181 12.608 1.00 85.56 112 ALA A C 1
ATOM 890 O O . ALA A 1 112 ? -3.949 -8.401 12.767 1.00 85.56 112 ALA A O 1
ATOM 891 N N . LYS A 1 113 ? -2.874 -6.434 12.807 1.00 75.44 113 LYS A N 1
ATOM 892 C CA . LYS A 1 113 ? -1.657 -6.938 13.451 1.00 75.44 113 LYS A CA 1
ATOM 893 C C . LYS A 1 113 ? -1.604 -6.255 14.811 1.00 75.44 113 LYS A C 1
ATOM 895 O O . LYS A 1 113 ? -1.595 -5.026 14.864 1.00 75.44 113 LYS A O 1
ATOM 900 N N . GLY A 1 114 ? -1.634 -7.048 15.884 1.00 59.84 114 GLY A N 1
ATOM 901 C CA . GLY A 1 114 ? -1.521 -6.546 17.256 1.00 59.84 114 GLY A CA 1
ATOM 902 C C . GLY A 1 114 ? -0.303 -5.633 17.441 1.00 59.84 114 GLY A C 1
ATOM 903 O O . GLY A 1 114 ? 0.632 -5.681 16.636 1.00 59.84 114 GLY A O 1
ATOM 904 N N . ARG A 1 115 ? -0.374 -4.772 18.464 1.00 51.62 115 ARG A N 1
ATOM 905 C CA . ARG A 1 115 ? 0.721 -3.872 18.856 1.00 51.62 115 ARG A CA 1
ATOM 906 C C . ARG A 1 115 ? 1.989 -4.636 19.206 1.00 51.62 115 ARG A C 1
ATOM 908 O O . ARG A 1 115 ? 1.859 -5.706 19.839 1.00 51.62 115 ARG A O 1
#

Nearest PDB structures (foldseek):
  5nz4-assembly1_B  TM=5.787E-01  e=1.321E+00  unidentified influenza virus
  6lxi-assembly2_B  TM=5.729E-01  e=1.464E+00  Influenza A virus (A/Brevig Mission/1/1918(H1N1))
  6g01-assembly1_A  TM=6.642E-01  e=3.000E+00  Influenza A virus (A/Texas/17/2009(H1N1))
  4b7j-assembly1_A  TM=5.203E-01  e=1.464E+00  Influenza A virus
  7s0i-assembly1_A  TM=5.684E-01  e=2.096E+00  Influenza A virus (A/Michigan/45/2015(H1N1))

Mean predicted aligned error: 11.18 Å

=== Feature glossary ===
Key to the feature types in this record:

— What the protein is —

Primary structure: the covalent order of the twenty standard amino acids along the backbone. Two proteins with the same sequence will (almost always) fold to the same structure; two with 30% identity often share a fold but not the details.

Database cross-references. InterPro integrates a dozen domain/family signature databases into unified entries w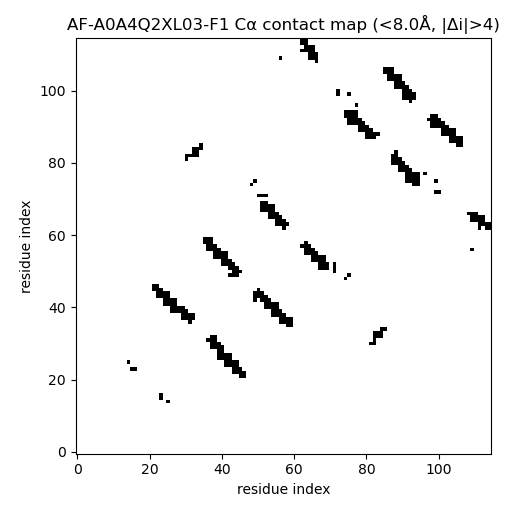ith residue-range hits. GO terms attach function/process/location labels with evidence codes. CATH codes position the fold in a four-level structural taxonomy. Organism is the NCBI-taxonomy species name.

— Where its atoms are —

The mmCIF block holds the 3D Cartesian coordinates of each backbone atom (N, Cα, C, O) in ångströms. mmCIF is the PDB's canonical archive format — a tagged-loop text representation of the atomic model.

Six rendered views show the 3D structure from the faces of a cube — i.e. along ±x, ±y, ±z. Rendering representation is drawn randomly per protein from cartoon (secondary-structure ribbons), sticks (backbone bonds), or molecular surface; coloring is either N→C rainbow (blue at the N-terminus through red at the C-terminus) or one color per chain.

— Local backbone conformation —

DSSP 8-state secondary structure assigns each residue one of H (α-helix), G (3₁₀-helix), I (π-helix), E (extended β-strand), B (isolated β-bridge), T (hydrogen-bonded turn), S (bend), or '-' (coil). The assignment is computed from backbone hydrogen-bond geometry via the Kabsch–Sander algorithm.

P-SEA three-state annotation labels each residue as helix, strand, or coil based purely on the geometry of the Cα trace. It serves as a fallback when the full backbone (and thus DSSP) is unavailable.

The φ/ψ torsion pair specifies the backbone conformation at each residue. φ rotates about the N–Cα bond, ψ about the Cα–C bond. Steric clashes forbid most of the (φ, ψ) plane — the allowed regions (α-helix basin, β-sheet basin, left-handed helix) are the Ramachandran-allowed regions.

— Global shape and packing —

The geometric summary reports three shape descriptors. Rg (radius of gyration) measures how spread out the Cα atoms are about their centre of mass; compact globular proteins have small Rg, elongated or unfolded ones large. Cα contacts (<8 Å, |i−j|>4) count long-range residue pairs in spatial proximity — high for tightly packed folds, near zero for rods or random coil. The bounding-box extents give the protein's footprint along x, y, z in Å.

Accessible surface area quantifies burial. A residue with SASA near zero is packed into the hydrophobic core; one with SASA >100 Å² sits on the surface. Computed here via the Shrake–Rupley numerical algorithm with a 1.4 Å probe.

Plot images: a contact map (which residues are close in 3D, as an N×N binary image), a Ramachandran scatter (backbone torsion angles, revealing secondary-structure composition at a glance), and — for AlphaFold structures — a PAE heatmap (pairwise prediction confidence).

— Structural neighborhood —

The Foldseek 3Di string encodes local tertiary geometry as a 20-letter alphabet — one character per residue — derived from the relative positions of nearby Cα atoms. Unlike the amino-acid sequence, 3Di is a direct function of the 3D structure, so two proteins with the same fold have similar 3Di strings even at low sequence identity.

Nearest PDB neighbors are the top structural matches found by Foldseek when searching this structure against the entire Protein Data Bank. Each hit reports a TM-score (0 to 1; >0.5 almost always implies the same fold) and an E-value. These are *structural* homologs — they may share no detectable sequence similarity.

— Confidence and disorder —

For AlphaFold models, the B-factor field carries pLDDT — the model's own estimate of local accuracy on a 0–100 scale. Regions with pLDDT<50 should be treated as essentially unmodeled; they often correspond to intrinsically disordered segments.

B-factor (Debye–Waller factor) reflects atomic displacement in the crystal lattice. It is an experimental observable (units Å²), not a prediction; low values mean the atom is pinned down, high values mean it moves or is heterogeneous across the crystal.

Predicted aligned error is AlphaFold's pairwise confidence. Unlike pLDDT (per-residue), PAE is per-residue-pair and captures whether two parts of the structure are correctly placed relative to each other. Units are ångströms of expected positional error.